Protein AF-A0A973HXP3-F1 (afdb_monomer_lite)

Radius of gyration: 19.62 Å; chains: 1; bounding box: 53×30×48 Å

Secondary structure (DSSP, 8-state):
--EEEETTEEEEPP------------S-B-TT-TT-SS--SHHHHHHHHHHHHH----SBHHHH-SS-SS--STHHHHHHHHHHHH--PPPPSS-SSS-B--SS--S--B---TT--

pLDDT: mean 90.36, std 9.61, range [60.59, 98.69]

Structure (mmCIF, N/CA/C/O backbone):
data_AF-A0A973HXP3-F1
#
_entry.id   AF-A0A973HXP3-F1
#
loop_
_atom_site.group_PDB
_atom_site.id
_atom_site.type_symbol
_atom_site.label_atom_id
_atom_site.label_alt_id
_atom_site.label_comp_id
_atom_site.label_asym_id
_atom_site.label_entity_id
_atom_site.label_seq_id
_atom_site.pdbx_PDB_ins_code
_atom_site.Cartn_x
_atom_site.Cartn_y
_atom_site.Cartn_z
_atom_site.occupancy
_atom_site.B_iso_or_equiv
_atom_site.auth_seq_id
_atom_site.auth_comp_id
_atom_site.auth_asym_id
_atom_site.auth_atom_id
_atom_site.pdbx_PDB_model_num
ATOM 1 N N . MET A 1 1 ? 34.519 8.225 -33.160 1.00 63.38 1 MET A N 1
ATOM 2 C CA . MET A 1 1 ? 34.951 7.173 -32.218 1.00 63.38 1 MET A CA 1
ATOM 3 C C . MET A 1 1 ? 34.415 7.565 -30.860 1.00 63.38 1 MET A C 1
ATOM 5 O O . MET A 1 1 ? 34.796 8.623 -30.377 1.00 63.38 1 MET A O 1
ATOM 9 N N . ASN A 1 2 ? 33.483 6.790 -30.310 1.00 72.38 2 ASN A N 1
ATOM 10 C CA . ASN A 1 2 ? 32.923 7.068 -28.990 1.00 72.38 2 ASN A CA 1
ATOM 11 C C . ASN A 1 2 ? 33.843 6.418 -27.954 1.00 72.38 2 ASN A C 1
ATOM 13 O O . ASN A 1 2 ? 34.190 5.245 -28.089 1.00 72.38 2 ASN A O 1
ATOM 17 N N . ILE A 1 3 ? 34.289 7.199 -26.978 1.00 80.75 3 ILE A N 1
ATOM 18 C CA . ILE A 1 3 ? 35.234 6.782 -25.940 1.00 80.75 3 ILE A CA 1
ATOM 19 C C . ILE A 1 3 ? 34.608 7.129 -24.598 1.00 80.75 3 ILE A C 1
ATOM 21 O O . ILE A 1 3 ? 34.164 8.259 -24.398 1.00 80.75 3 ILE A O 1
ATOM 25 N N . LEU A 1 4 ? 34.559 6.149 -23.702 1.00 75.94 4 LEU A N 1
ATOM 26 C CA . LEU A 1 4 ? 34.138 6.346 -22.324 1.00 75.94 4 LEU A CA 1
ATOM 27 C C . LEU A 1 4 ? 35.391 6.649 -21.501 1.00 75.94 4 LEU A C 1
ATOM 29 O O . LEU A 1 4 ? 36.373 5.909 -21.571 1.00 75.94 4 LEU A O 1
ATOM 33 N N . VAL A 1 5 ? 35.383 7.744 -20.741 1.00 80.38 5 VAL A N 1
ATOM 34 C CA . VAL A 1 5 ? 36.499 8.089 -19.853 1.00 80.38 5 VAL A CA 1
ATOM 35 C C . VAL A 1 5 ? 36.139 7.674 -18.434 1.00 80.38 5 VAL A C 1
ATOM 37 O O . VAL A 1 5 ? 35.243 8.256 -17.828 1.00 80.38 5 VAL A O 1
ATOM 40 N N . VAL A 1 6 ? 36.860 6.689 -17.899 1.00 78.19 6 VAL A N 1
ATOM 41 C CA . VAL A 1 6 ? 36.739 6.236 -16.505 1.00 78.19 6 VAL A CA 1
ATOM 42 C C . VAL A 1 6 ? 38.097 6.427 -15.837 1.00 78.19 6 VAL A C 1
ATOM 44 O O . VAL A 1 6 ? 39.115 5.996 -16.374 1.00 78.19 6 VAL A O 1
ATOM 47 N N . ASN A 1 7 ? 38.141 7.124 -14.697 1.00 80.94 7 ASN A N 1
ATOM 48 C CA . ASN A 1 7 ? 39.377 7.432 -13.957 1.00 80.94 7 ASN A CA 1
ATOM 49 C C . ASN A 1 7 ? 40.493 8.068 -14.816 1.00 80.94 7 ASN A C 1
ATOM 51 O O . ASN A 1 7 ? 41.676 7.794 -14.628 1.00 80.94 7 ASN A O 1
ATOM 55 N N . GLY A 1 8 ? 40.121 8.906 -15.790 1.00 81.62 8 GLY A N 1
ATOM 56 C CA . GLY A 1 8 ? 41.076 9.607 -16.656 1.00 81.62 8 GLY A CA 1
ATOM 57 C C . GLY A 1 8 ? 41.747 8.730 -17.717 1.00 81.62 8 GLY A C 1
ATOM 58 O O . GLY A 1 8 ? 42.705 9.169 -18.351 1.00 81.62 8 GLY A O 1
ATOM 59 N N . GLN A 1 9 ? 41.269 7.503 -17.929 1.00 84.06 9 GLN A N 1
ATOM 60 C CA . GLN A 1 9 ? 41.704 6.638 -19.022 1.00 84.06 9 GLN A CA 1
ATOM 61 C C . GLN A 1 9 ? 40.594 6.528 -20.064 1.00 84.06 9 GLN A C 1
ATOM 63 O O . GLN A 1 9 ? 39.434 6.283 -19.729 1.00 84.06 9 GLN A O 1
ATOM 68 N N . ALA A 1 10 ? 40.952 6.717 -21.334 1.00 84.75 10 ALA A N 1
ATOM 69 C CA . ALA A 1 10 ? 40.033 6.497 -22.440 1.00 84.75 10 ALA A CA 1
ATOM 70 C C . ALA A 1 10 ? 39.892 4.989 -22.677 1.00 84.75 10 ALA A C 1
ATOM 72 O O . ALA A 1 10 ? 40.863 4.316 -23.024 1.00 84.75 10 ALA A O 1
ATOM 73 N N . GLN A 1 11 ? 38.685 4.469 -22.482 1.00 84.75 11 GLN A N 1
ATOM 74 C CA . GLN A 1 11 ? 38.323 3.098 -22.817 1.00 84.75 11 GLN A CA 1
ATOM 75 C C . GLN A 1 11 ? 37.474 3.096 -24.096 1.00 84.75 11 GLN A C 1
ATOM 77 O O . GLN A 1 11 ? 36.510 3.868 -24.194 1.00 84.75 11 GLN A O 1
ATOM 82 N N . PRO A 1 12 ? 37.815 2.264 -25.098 1.00 81.62 12 PRO A N 1
ATOM 83 C CA . PRO A 1 12 ? 36.946 2.041 -26.246 1.00 81.62 12 PRO A CA 1
ATOM 84 C C . PRO A 1 12 ? 35.576 1.549 -25.773 1.00 81.62 12 PRO A C 1
ATOM 86 O O . PRO A 1 12 ? 35.502 0.693 -24.894 1.00 81.62 12 PRO A O 1
ATOM 89 N N . ALA A 1 13 ? 34.494 2.066 -26.354 1.00 75.25 13 ALA A N 1
ATOM 90 C CA . ALA A 1 13 ? 33.171 1.514 -26.092 1.00 75.25 13 ALA A CA 1
ATOM 91 C C . ALA A 1 13 ? 33.104 0.075 -26.634 1.00 75.25 13 ALA A C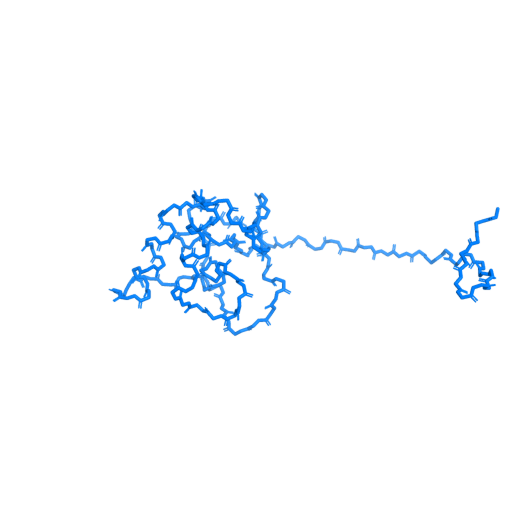 1
ATOM 93 O O . ALA A 1 13 ? 33.236 -0.140 -27.841 1.00 75.25 13 ALA A O 1
ATOM 94 N N . ALA A 1 14 ? 32.918 -0.899 -25.743 1.00 79.06 14 ALA A N 1
ATOM 95 C CA . ALA A 1 14 ? 32.516 -2.246 -26.121 1.00 79.06 14 ALA A CA 1
ATOM 96 C C . ALA A 1 14 ? 31.007 -2.225 -26.398 1.00 79.06 14 ALA A C 1
ATOM 98 O O . ALA A 1 14 ? 30.222 -1.793 -25.555 1.00 79.06 14 ALA A O 1
ATOM 99 N N . PHE A 1 15 ? 30.609 -2.629 -27.603 1.00 73.25 15 PHE A N 1
ATOM 100 C CA . PHE A 1 15 ? 29.202 -2.776 -27.961 1.00 73.25 15 PHE A CA 1
ATOM 101 C C . PHE A 1 15 ? 28.812 -4.235 -27.757 1.00 73.25 15 PHE A C 1
ATOM 103 O O . PHE A 1 15 ? 28.894 -5.040 -28.684 1.00 73.25 15 PHE A O 1
ATOM 110 N N . ASP A 1 16 ? 28.424 -4.569 -26.531 1.00 82.50 16 ASP A N 1
ATOM 111 C CA . ASP A 1 16 ? 27.811 -5.857 -26.238 1.00 82.50 16 ASP A CA 1
ATOM 112 C C . ASP A 1 16 ? 26.320 -5.781 -26.575 1.00 82.50 16 ASP A C 1
ATOM 114 O O . ASP A 1 16 ? 25.589 -4.923 -26.075 1.00 82.50 16 ASP A O 1
ATOM 118 N N . ASN A 1 17 ? 25.858 -6.672 -27.455 1.00 80.62 17 ASN A N 1
ATOM 119 C CA . ASN A 1 17 ? 24.429 -6.821 -27.703 1.00 80.62 17 ASN A CA 1
ATOM 120 C C . ASN A 1 17 ? 23.795 -7.463 -26.463 1.00 80.62 17 ASN A C 1
ATOM 122 O O . ASN A 1 17 ? 24.110 -8.604 -26.129 1.00 80.62 17 ASN A O 1
ATOM 126 N N . GLY A 1 18 ? 22.902 -6.736 -25.797 1.00 78.50 18 GLY A N 1
ATOM 127 C CA . GLY A 1 18 ? 22.082 -7.245 -24.701 1.00 78.50 18 GLY A CA 1
ATOM 128 C C . GLY A 1 18 ? 20.629 -7.418 -25.133 1.00 78.50 18 GLY A C 1
ATOM 129 O O . GLY A 1 18 ? 20.140 -6.693 -25.998 1.00 78.50 18 GLY A O 1
ATOM 130 N N . ILE A 1 19 ? 19.932 -8.365 -24.511 1.00 82.31 19 ILE A N 1
ATOM 131 C CA . ILE A 1 19 ? 18.472 -8.461 -24.573 1.00 82.31 19 ILE A CA 1
ATOM 132 C C . ILE A 1 19 ? 17.946 -8.015 -23.210 1.00 82.31 19 ILE A C 1
ATOM 134 O O . ILE A 1 19 ? 18.374 -8.538 -22.184 1.00 82.31 19 ILE A O 1
ATOM 138 N N . VAL A 1 20 ? 17.028 -7.048 -23.208 1.00 78.44 20 VAL A N 1
ATOM 139 C CA . VAL A 1 20 ? 16.189 -6.743 -22.046 1.00 78.44 20 VAL A CA 1
ATOM 140 C C . VAL A 1 20 ? 14.870 -7.465 -22.271 1.00 78.44 20 VAL A C 1
ATOM 142 O O . VAL A 1 20 ? 14.080 -7.064 -23.126 1.00 78.44 20 VAL A O 1
ATOM 145 N N . THR A 1 21 ? 14.659 -8.557 -21.543 1.00 77.88 21 THR A N 1
ATOM 146 C CA . THR A 1 21 ? 13.371 -9.251 -21.524 1.00 77.88 21 THR A CA 1
ATOM 147 C C . THR A 1 21 ? 12.502 -8.585 -20.467 1.00 77.88 21 THR A C 1
ATOM 149 O O . THR A 1 21 ? 12.848 -8.599 -19.288 1.00 77.88 21 THR A O 1
ATOM 152 N N . LEU A 1 22 ? 11.406 -7.958 -20.891 1.00 69.75 22 LEU A N 1
ATOM 153 C CA . LEU A 1 22 ? 10.385 -7.442 -19.985 1.00 69.75 22 LEU A CA 1
ATOM 154 C C . LEU A 1 22 ? 9.315 -8.521 -19.852 1.00 69.75 22 LEU A C 1
ATOM 156 O O . LEU A 1 22 ? 8.519 -8.713 -20.771 1.00 69.75 22 LEU A O 1
ATOM 160 N N . GLU A 1 23 ? 9.327 -9.246 -18.740 1.00 63.59 23 GLU A N 1
ATOM 161 C CA . GLU A 1 23 ? 8.226 -10.143 -18.404 1.00 63.59 23 GLU A CA 1
ATOM 162 C C . GLU A 1 23 ? 7.061 -9.289 -17.884 1.00 63.59 23 GLU A C 1
ATOM 164 O O . GLU A 1 23 ? 7.272 -8.470 -16.983 1.00 63.59 23 GLU A O 1
ATOM 169 N N . PRO A 1 24 ? 5.846 -9.409 -18.447 1.00 60.59 24 PRO A N 1
ATOM 170 C CA . PRO A 1 24 ? 4.691 -8.732 -17.881 1.00 60.59 24 PRO A CA 1
ATOM 171 C C . PRO A 1 24 ? 4.468 -9.252 -16.459 1.00 60.59 24 PRO A C 1
ATOM 173 O O . PRO A 1 24 ? 4.346 -10.459 -16.248 1.00 60.59 24 PRO A O 1
ATOM 176 N N . ALA A 1 25 ? 4.400 -8.342 -15.487 1.00 63.06 25 ALA A N 1
ATOM 177 C CA . ALA A 1 25 ? 3.869 -8.677 -14.176 1.00 63.06 25 ALA A CA 1
ATOM 178 C C . ALA A 1 25 ? 2.390 -9.043 -14.370 1.00 63.06 25 ALA A C 1
ATOM 180 O O . ALA A 1 25 ? 1.580 -8.193 -14.734 1.00 63.06 25 ALA A O 1
ATOM 181 N N . ILE A 1 26 ? 2.061 -10.328 -14.234 1.00 63.69 26 ILE A N 1
ATOM 182 C CA . ILE A 1 26 ? 0.676 -10.794 -14.158 1.00 63.69 26 ILE A CA 1
ATOM 183 C C . ILE A 1 26 ? 0.328 -10.833 -12.670 1.00 63.69 26 ILE A C 1
ATOM 185 O O . ILE A 1 26 ? 1.014 -11.515 -11.906 1.00 63.69 26 ILE A O 1
ATOM 189 N N . GLY A 1 27 ? -0.704 -10.093 -12.267 1.00 78.62 27 GLY A N 1
ATOM 190 C CA . GLY A 1 27 ? -1.037 -9.869 -10.860 1.00 78.62 27 GLY A CA 1
ATOM 191 C C . GLY A 1 27 ? -0.207 -8.758 -10.205 1.00 78.62 27 GLY A C 1
ATOM 192 O O . GLY A 1 27 ? 0.310 -7.865 -10.877 1.00 78.62 27 GLY A O 1
ATOM 193 N N . GLY A 1 28 ? -0.103 -8.810 -8.878 1.00 91.00 28 GLY A N 1
ATOM 194 C CA . GLY A 1 28 ? 0.484 -7.752 -8.055 1.00 91.00 28 GLY A CA 1
ATOM 195 C C . GLY A 1 28 ? -0.588 -6.928 -7.349 1.00 91.00 28 GLY A C 1
ATOM 196 O O . GLY A 1 28 ? -1.715 -7.388 -7.183 1.00 91.00 28 GLY A O 1
ATOM 197 N N . PHE A 1 29 ? -0.223 -5.719 -6.938 1.00 95.12 29 PHE A N 1
ATOM 198 C CA . PHE A 1 29 ? -1.105 -4.802 -6.220 1.00 95.12 29 PHE A CA 1
ATOM 199 C C . PHE A 1 29 ? -0.783 -3.344 -6.560 1.00 95.12 29 PHE A C 1
ATOM 201 O O . PHE A 1 29 ? 0.214 -3.050 -7.231 1.00 95.12 29 PHE A O 1
ATOM 208 N N . LEU A 1 30 ? -1.633 -2.428 -6.097 1.00 95.25 30 LEU A N 1
ATOM 209 C CA . LEU A 1 30 ? -1.322 -1.006 -6.003 1.00 95.25 30 LEU A CA 1
ATOM 210 C C . LEU A 1 30 ? -1.060 -0.669 -4.536 1.00 95.25 30 LEU A C 1
ATOM 212 O O . LEU A 1 30 ? -1.928 -0.874 -3.687 1.00 95.25 30 LEU A O 1
ATOM 216 N N . ARG A 1 31 ? 0.125 -0.137 -4.224 1.00 96.81 31 ARG A N 1
ATOM 217 C CA . ARG A 1 31 ? 0.451 0.258 -2.848 1.00 96.81 31 ARG A CA 1
ATOM 218 C C . ARG A 1 31 ? -0.481 1.380 -2.399 1.00 96.81 31 ARG A C 1
ATOM 220 O O . ARG A 1 31 ? -0.630 2.368 -3.119 1.00 96.81 31 ARG A O 1
ATOM 227 N N . GLY A 1 32 ? -1.115 1.216 -1.243 1.00 96.62 32 GLY A N 1
ATOM 228 C CA . GLY A 1 32 ? -2.143 2.109 -0.706 1.00 96.62 32 GLY A CA 1
ATOM 229 C C . GLY A 1 32 ? -3.582 1.779 -1.120 1.00 96.62 32 GLY A C 1
ATOM 230 O O . GLY A 1 32 ? -4.494 2.378 -0.580 1.00 96.62 32 GLY A O 1
ATOM 231 N N . ASP A 1 33 ? -3.840 0.845 -2.040 1.00 97.00 33 ASP A N 1
ATOM 232 C CA . ASP A 1 33 ? -5.215 0.401 -2.350 1.00 97.00 33 ASP A CA 1
ATOM 233 C C . ASP A 1 33 ? -5.567 -0.817 -1.487 1.00 97.00 33 ASP A C 1
ATOM 235 O O . ASP A 1 33 ? -5.595 -1.964 -1.937 1.00 97.00 33 ASP A O 1
ATOM 239 N N . PHE A 1 34 ? -5.729 -0.592 -0.186 1.00 97.25 34 PHE A N 1
ATOM 240 C CA . PHE A 1 34 ? -5.908 -1.681 0.771 1.00 97.25 34 PHE A CA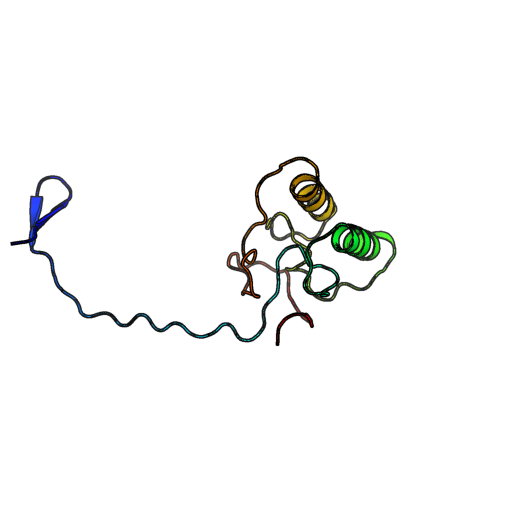 1
ATOM 241 C C . PHE A 1 34 ? -7.251 -2.404 0.608 1.00 97.25 34 PHE A C 1
ATOM 243 O O . PHE A 1 34 ? -7.358 -3.593 0.922 1.00 97.25 34 PHE A O 1
ATOM 250 N N . ASN A 1 35 ? -8.291 -1.700 0.148 1.00 96.12 35 ASN A N 1
ATOM 251 C CA . ASN A 1 35 ? -9.601 -2.313 -0.061 1.00 96.12 35 ASN A CA 1
ATOM 252 C C . ASN A 1 35 ? -9.725 -3.026 -1.429 1.00 96.12 35 ASN A C 1
ATOM 254 O O . ASN A 1 35 ? -10.745 -3.679 -1.667 1.00 96.12 35 ASN A O 1
ATOM 258 N N . ALA A 1 36 ? -8.678 -2.949 -2.261 1.00 94.88 36 ALA A N 1
ATOM 259 C CA . ALA A 1 36 ? -8.554 -3.553 -3.582 1.00 94.88 36 ALA A CA 1
ATOM 260 C C . ALA A 1 36 ? -9.672 -3.136 -4.555 1.00 94.88 36 ALA A C 1
ATOM 262 O O . ALA A 1 36 ? -10.167 -3.964 -5.329 1.00 94.88 36 ALA A O 1
ATOM 263 N N . ASP A 1 37 ? -10.086 -1.864 -4.516 1.00 94.44 37 ASP A N 1
ATOM 264 C CA . ASP A 1 37 ? -11.108 -1.296 -5.406 1.00 94.44 37 ASP A CA 1
ATOM 265 C C . ASP A 1 37 ? -10.536 -0.596 -6.654 1.00 94.44 37 ASP A C 1
ATOM 267 O O . ASP A 1 37 ? -11.287 -0.183 -7.548 1.00 94.44 37 ASP A O 1
ATOM 271 N N . GLY A 1 38 ? -9.207 -0.531 -6.764 1.00 92.94 38 GLY A N 1
ATOM 272 C CA . GLY A 1 38 ? -8.461 0.091 -7.855 1.00 92.94 38 GLY A CA 1
ATOM 273 C C . GLY A 1 38 ? -8.203 1.584 -7.646 1.00 92.94 38 GLY A C 1
ATOM 274 O O . GLY A 1 38 ? -7.583 2.228 -8.502 1.00 92.94 38 GLY A O 1
ATOM 275 N N . GLY A 1 39 ? -8.692 2.160 -6.548 1.00 93.75 39 GLY A N 1
ATOM 276 C CA . GLY A 1 39 ? -8.461 3.533 -6.131 1.00 93.75 39 GLY A CA 1
ATOM 277 C C . GLY A 1 39 ? -7.542 3.617 -4.913 1.00 93.75 39 GLY A C 1
ATOM 278 O O . GLY A 1 39 ? -7.450 2.701 -4.122 1.00 93.75 39 GLY A O 1
ATOM 279 N N . ARG A 1 40 ? -6.868 4.760 -4.746 1.00 94.69 40 ARG A N 1
ATOM 280 C CA . ARG A 1 40 ? -6.129 5.094 -3.515 1.00 94.69 40 ARG A CA 1
ATOM 281 C C . ARG A 1 40 ? -6.752 6.322 -2.901 1.00 94.69 40 ARG A C 1
ATOM 283 O O . ARG A 1 40 ? -6.656 7.420 -3.464 1.00 94.69 40 ARG A O 1
ATOM 290 N N . ASN A 1 41 ? -7.509 6.123 -1.837 1.00 97.12 41 ASN A N 1
ATOM 291 C CA . ASN A 1 41 ? -8.352 7.139 -1.246 1.00 97.12 41 ASN A CA 1
ATOM 292 C C . ASN A 1 41 ? -8.590 6.879 0.249 1.00 97.12 41 ASN A C 1
ATOM 294 O O . ASN A 1 41 ? -8.088 5.946 0.855 1.00 97.12 41 ASN A O 1
ATOM 298 N N . ILE A 1 42 ? -9.384 7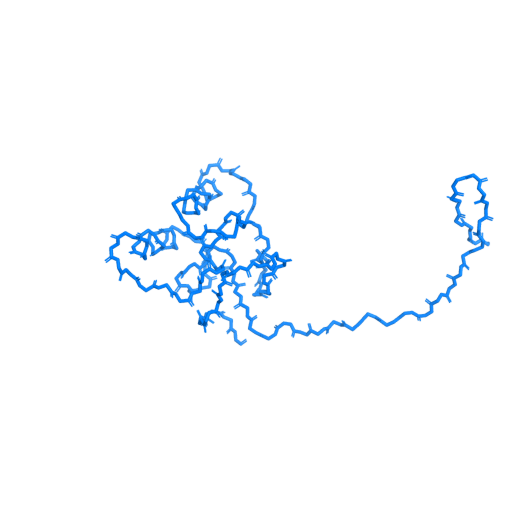.736 0.891 1.00 98.12 42 ILE A N 1
ATOM 299 C CA . ILE A 1 42 ? -9.612 7.628 2.338 1.00 98.12 42 ILE A CA 1
ATOM 300 C C . ILE A 1 42 ? -10.282 6.304 2.761 1.00 98.12 42 ILE A C 1
ATOM 302 O O . ILE A 1 42 ? -10.162 5.908 3.921 1.00 98.12 42 ILE A O 1
ATOM 306 N N . ALA A 1 43 ? -11.001 5.628 1.859 1.00 98.31 43 ALA A N 1
ATOM 307 C CA . ALA A 1 43 ? -11.617 4.335 2.141 1.00 98.31 43 ALA A CA 1
ATOM 308 C C . ALA A 1 43 ? -10.575 3.238 2.409 1.00 98.31 43 ALA A C 1
ATOM 310 O O . ALA A 1 43 ? -10.848 2.350 3.222 1.00 98.31 43 ALA A O 1
ATOM 311 N N . ASP A 1 44 ? -9.389 3.336 1.810 1.00 98.19 44 ASP A N 1
ATOM 312 C CA . ASP A 1 44 ? -8.268 2.420 2.023 1.00 98.19 44 ASP A CA 1
ATOM 313 C C . ASP A 1 44 ? -7.740 2.536 3.445 1.00 98.19 44 ASP A C 1
ATOM 315 O O . ASP A 1 44 ? -7.751 1.560 4.198 1.00 98.19 44 ASP A O 1
ATOM 319 N N . CYS A 1 45 ? -7.446 3.764 3.885 1.00 98.38 45 CYS A N 1
ATOM 320 C CA . CYS A 1 45 ? -7.006 4.030 5.252 1.00 98.38 45 CYS A CA 1
ATOM 321 C C . CYS A 1 45 ? -8.034 3.554 6.293 1.00 98.38 45 CYS A C 1
ATOM 323 O O . CYS A 1 45 ? -7.675 3.008 7.337 1.00 98.38 45 CYS A O 1
ATOM 325 N N . VAL A 1 46 ? -9.332 3.766 6.033 1.00 98.38 46 VAL A N 1
ATOM 326 C CA . VAL A 1 46 ? -10.412 3.315 6.928 1.00 98.38 46 VAL A CA 1
ATOM 327 C C . VAL A 1 46 ? -10.470 1.789 6.992 1.00 98.38 46 VAL A C 1
ATOM 329 O O . VAL A 1 46 ? -10.618 1.230 8.082 1.00 98.38 46 VAL A O 1
ATOM 332 N N . SER A 1 47 ? -10.338 1.118 5.849 1.00 98.12 47 SER A N 1
ATOM 333 C CA . SER A 1 47 ? -10.355 -0.344 5.761 1.00 98.12 47 SER A CA 1
ATOM 334 C C . SER A 1 47 ? -9.134 -0.955 6.450 1.00 98.12 47 SER A C 1
ATOM 336 O O . SER A 1 47 ? -9.280 -1.909 7.214 1.00 98.12 47 SER A O 1
ATOM 338 N N . LEU A 1 48 ? -7.961 -0.342 6.287 1.00 98.38 48 LEU A N 1
ATOM 339 C CA . LEU A 1 48 ? -6.725 -0.741 6.953 1.00 98.38 48 LEU A CA 1
ATOM 340 C C . LEU A 1 48 ? -6.831 -0.606 8.473 1.00 98.38 48 LEU A C 1
ATOM 342 O O . LEU A 1 48 ? -6.570 -1.557 9.208 1.00 98.38 48 LEU A O 1
ATOM 346 N N . LEU A 1 49 ? -7.318 0.534 8.969 1.00 98.62 49 LEU A N 1
ATOM 347 C CA . LEU A 1 49 ? -7.565 0.725 10.401 1.00 98.62 49 LEU A CA 1
ATOM 348 C C . LEU A 1 49 ? -8.582 -0.287 10.956 1.00 98.62 49 LEU A C 1
ATOM 350 O O . LEU A 1 49 ? -8.430 -0.755 12.088 1.00 98.62 49 LEU A O 1
ATOM 354 N N . ALA A 1 50 ? -9.604 -0.652 10.177 1.00 98.38 50 ALA A N 1
ATOM 355 C CA . ALA A 1 50 ? -10.542 -1.699 10.566 1.00 98.38 50 ALA A CA 1
ATOM 356 C C . ALA A 1 50 ? -9.865 -3.081 10.638 1.00 98.38 50 ALA A C 1
ATOM 358 O O . ALA A 1 50 ? -10.087 -3.823 11.598 1.00 98.38 50 ALA A O 1
ATOM 359 N N . GLY A 1 51 ? -8.996 -3.413 9.680 1.00 97.50 51 GLY A N 1
ATOM 360 C CA . GLY A 1 51 ? -8.170 -4.623 9.717 1.00 97.50 51 GLY A CA 1
ATOM 361 C C . GLY A 1 51 ? -7.290 -4.690 10.967 1.00 97.50 51 GLY A C 1
ATOM 362 O O . GLY A 1 51 ? 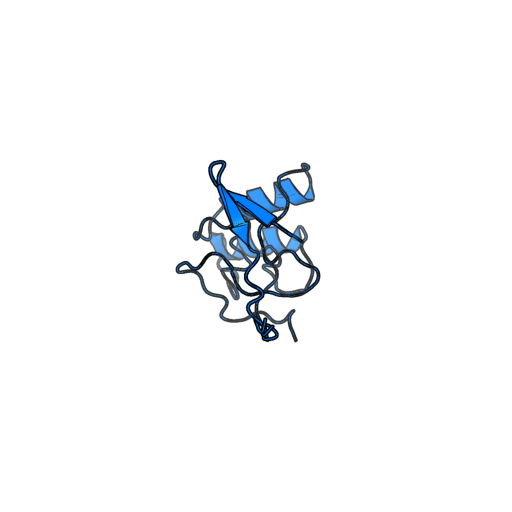-7.315 -5.682 11.695 1.00 97.50 51 GLY A O 1
ATOM 363 N N . LEU A 1 52 ? -6.593 -3.595 11.277 1.00 97.94 52 LEU A N 1
ATOM 364 C CA . LEU A 1 52 ? -5.661 -3.515 12.404 1.00 97.94 52 LEU A CA 1
ATOM 365 C C . LEU A 1 52 ? -6.341 -3.587 13.778 1.00 97.94 52 LEU A C 1
ATOM 367 O O . LEU A 1 52 ? -5.776 -4.158 14.712 1.00 97.94 52 LEU A O 1
ATOM 371 N N . PHE A 1 53 ? -7.530 -2.994 13.934 1.00 98.25 53 PHE A N 1
ATOM 372 C CA . PHE A 1 53 ? -8.089 -2.737 15.270 1.00 98.25 53 PHE A CA 1
ATOM 373 C C . PHE A 1 53 ? -9.476 -3.320 15.531 1.00 98.25 53 PHE A C 1
ATOM 375 O O . PHE A 1 53 ? -9.845 -3.484 16.695 1.00 98.25 53 PHE A O 1
ATOM 382 N N . THR A 1 54 ? -10.261 -3.622 14.496 1.00 97.69 54 THR A N 1
ATOM 383 C CA . THR A 1 54 ? -11.649 -4.092 14.661 1.00 97.69 54 THR A CA 1
ATOM 384 C C . THR A 1 54 ? -11.917 -5.451 14.018 1.00 97.69 54 THR A C 1
ATOM 386 O O . THR A 1 54 ? -13.044 -5.940 14.090 1.00 97.69 54 THR A O 1
ATOM 389 N N . GLY A 1 55 ? -10.882 -6.099 13.472 1.00 94.25 55 GLY A N 1
ATOM 390 C CA . GLY A 1 55 ? -10.973 -7.434 12.880 1.00 94.25 55 GLY A CA 1
ATOM 391 C C . GLY A 1 55 ? -11.551 -7.438 11.465 1.00 94.25 55 GLY A C 1
ATOM 392 O O . GLY A 1 55 ? -12.170 -8.424 11.065 1.00 94.25 55 GLY A O 1
ATOM 393 N N . GLY A 1 56 ? -11.389 -6.337 10.725 1.00 95.31 56 GLY A N 1
ATOM 394 C CA . GLY A 1 56 ? -11.641 -6.311 9.285 1.00 95.31 56 GLY A CA 1
ATOM 395 C C . GLY A 1 56 ? -10.728 -7.285 8.518 1.00 95.31 56 GLY A C 1
ATOM 396 O O . GLY A 1 56 ? -9.702 -7.719 9.048 1.00 95.31 56 GLY A O 1
ATOM 397 N N . PRO A 1 57 ? -11.090 -7.662 7.281 1.00 94.19 57 PRO A N 1
ATOM 398 C CA . PRO A 1 57 ? -10.251 -8.526 6.459 1.00 94.19 57 PRO A CA 1
ATOM 399 C C . PRO A 1 57 ? -8.939 -7.827 6.072 1.00 94.19 57 PRO A C 1
ATOM 401 O O . PRO A 1 57 ? -8.919 -6.625 5.827 1.00 94.19 57 PRO A O 1
ATOM 404 N N . ILE A 1 58 ? -7.865 -8.611 5.981 1.00 95.44 58 ILE A N 1
ATOM 405 C CA . ILE A 1 58 ? -6.560 -8.202 5.450 1.00 95.44 58 ILE A CA 1
ATOM 406 C C . ILE A 1 58 ? -6.257 -9.162 4.298 1.00 95.44 58 ILE A C 1
ATOM 408 O O . ILE A 1 58 ? -5.961 -10.331 4.540 1.00 95.44 58 ILE A O 1
ATOM 412 N N . LEU A 1 59 ? -6.449 -8.699 3.061 1.00 92.44 59 LEU A N 1
ATOM 413 C CA . LEU A 1 59 ? -6.366 -9.538 1.855 1.00 92.44 59 LEU A CA 1
ATOM 414 C C . LEU A 1 59 ? -5.004 -9.433 1.158 1.00 92.44 59 LEU A C 1
ATOM 416 O O . LEU A 1 59 ? -4.490 -10.430 0.652 1.00 92.44 59 LEU A O 1
ATOM 420 N N . CYS A 1 60 ? -4.420 -8.237 1.185 1.00 95.88 60 CYS A N 1
ATOM 421 C CA . CYS A 1 60 ? -3.094 -7.944 0.670 1.00 95.88 60 CYS A CA 1
ATOM 422 C C . CYS A 1 60 ? -2.373 -7.041 1.674 1.00 95.88 60 CYS A C 1
ATOM 424 O O . CYS A 1 60 ? -2.774 -5.895 1.880 1.00 95.88 60 CYS A O 1
ATOM 426 N N . GLN A 1 61 ? -1.358 -7.578 2.347 1.00 97.50 61 GLN A N 1
ATOM 427 C CA . GLN A 1 61 ? -0.561 -6.839 3.322 1.00 97.50 61 GLN A CA 1
ATOM 428 C C . GLN A 1 61 ? 0.334 -5.826 2.616 1.00 97.50 61 GLN A C 1
ATOM 430 O O . GLN A 1 61 ? 0.391 -4.687 3.064 1.00 97.50 61 GLN A O 1
ATOM 435 N N . ASP A 1 62 ? 0.905 -6.188 1.465 1.00 96.94 62 ASP A N 1
ATOM 436 C CA . ASP A 1 62 ? 1.763 -5.285 0.685 1.00 96.94 62 ASP A CA 1
ATOM 437 C C . ASP A 1 62 ? 1.013 -4.031 0.197 1.00 96.94 62 ASP A C 1
ATOM 439 O O . ASP A 1 62 ? 1.559 -2.931 0.170 1.00 96.94 62 ASP A O 1
ATOM 443 N N . ALA A 1 63 ? -0.279 -4.156 -0.137 1.00 97.00 63 ALA A N 1
ATOM 444 C CA . ALA A 1 63 ? -1.111 -2.999 -0.474 1.00 97.00 63 ALA A CA 1
ATOM 445 C C . ALA A 1 63 ? -1.365 -2.088 0.734 1.00 97.00 63 ALA A C 1
ATOM 447 O O . ALA A 1 63 ? -1.581 -0.891 0.561 1.00 97.00 63 ALA A O 1
ATOM 448 N N . GLY A 1 64 ? -1.352 -2.653 1.942 1.00 97.44 64 GLY A N 1
ATOM 449 C CA . GLY A 1 64 ? -1.549 -1.931 3.193 1.00 97.44 64 GLY A CA 1
ATOM 450 C C . GLY A 1 64 ? -0.272 -1.372 3.808 1.00 97.44 64 GLY A C 1
ATOM 451 O O . GLY A 1 64 ? -0.386 -0.470 4.627 1.00 97.44 64 GLY A O 1
ATOM 452 N N . ASP A 1 65 ? 0.907 -1.869 3.430 1.00 98.06 65 ASP A N 1
ATOM 453 C CA . ASP A 1 65 ? 2.206 -1.300 3.799 1.00 98.06 65 ASP A CA 1
ATOM 454 C C . ASP A 1 65 ? 2.483 -0.062 2.937 1.00 98.06 65 ASP A C 1
ATOM 456 O O . ASP A 1 65 ? 3.185 -0.089 1.920 1.00 98.06 65 ASP A O 1
ATOM 460 N N . ALA A 1 66 ? 1.811 1.032 3.288 1.00 97.94 66 ALA A N 1
ATOM 461 C CA . ALA A 1 66 ? 1.804 2.259 2.507 1.00 97.94 66 ALA A CA 1
ATOM 462 C C . ALA A 1 66 ? 3.134 3.015 2.602 1.00 97.94 66 ALA A C 1
ATOM 464 O O . ALA A 1 66 ? 3.461 3.782 1.695 1.00 97.94 66 ALA A O 1
ATOM 465 N N . ASN A 1 67 ? 3.888 2.840 3.691 1.00 97.81 67 ASN A N 1
ATOM 466 C CA . ASN A 1 67 ? 5.187 3.486 3.854 1.00 97.81 67 ASN A CA 1
ATOM 467 C C . ASN A 1 67 ? 6.371 2.606 3.404 1.00 97.81 67 ASN A C 1
ATOM 469 O O . ASN A 1 67 ? 7.485 3.135 3.353 1.00 97.81 67 ASN A O 1
ATOM 473 N N . ASP A 1 68 ? 6.108 1.352 3.017 1.00 97.81 68 ASP A N 1
ATOM 474 C CA . ASP A 1 68 ? 7.073 0.380 2.492 1.00 97.81 68 ASP A CA 1
ATOM 475 C C . ASP A 1 68 ? 8.208 0.100 3.493 1.00 97.81 68 ASP A C 1
ATOM 477 O O . ASP A 1 68 ? 9.397 0.124 3.156 1.00 97.81 68 ASP A O 1
ATOM 481 N N . ASP A 1 69 ? 7.838 -0.067 4.770 1.00 97.69 69 ASP A N 1
ATOM 482 C CA . ASP A 1 69 ? 8.771 -0.364 5.866 1.00 97.69 69 ASP A CA 1
ATOM 483 C C . ASP A 1 69 ? 8.819 -1.851 6.265 1.00 97.69 69 ASP A C 1
ATOM 485 O O . ASP A 1 69 ? 9.593 -2.236 7.156 1.00 97.69 69 ASP A O 1
ATOM 489 N N . GLY A 1 70 ? 8.046 -2.691 5.573 1.00 97.50 70 GLY A N 1
ATOM 490 C CA . GLY A 1 70 ? 7.938 -4.130 5.775 1.00 97.50 70 GLY A CA 1
ATOM 491 C C . GLY A 1 70 ? 7.159 -4.510 7.029 1.00 97.50 70 GLY A C 1
ATOM 492 O O . GLY A 1 70 ? 7.323 -5.614 7.561 1.00 97.50 70 GLY A O 1
ATOM 493 N N . SER A 1 71 ? 6.362 -3.591 7.581 1.00 97.44 71 SER A N 1
ATOM 494 C CA . SER A 1 71 ? 5.536 -3.823 8.764 1.00 97.44 71 SER A CA 1
ATOM 495 C C . SER A 1 71 ? 4.153 -3.197 8.632 1.00 97.44 71 SER A C 1
ATOM 497 O O . SER A 1 71 ? 3.977 -2.011 8.867 1.00 97.44 71 SER A O 1
ATOM 499 N N . LEU A 1 72 ? 3.121 -4.023 8.471 1.00 97.75 72 LEU A N 1
ATOM 500 C CA . LEU A 1 72 ? 1.736 -3.548 8.459 1.00 97.75 72 LEU A CA 1
ATOM 501 C C . LEU A 1 72 ? 1.276 -3.046 9.845 1.00 97.75 72 LEU A C 1
ATOM 503 O O . LEU A 1 72 ? 1.003 -3.838 10.757 1.00 97.75 72 LEU A O 1
ATOM 507 N N . ASN A 1 73 ? 1.186 -1.729 10.030 1.00 98.25 73 ASN A N 1
ATOM 508 C CA . ASN A 1 73 ? 0.865 -1.093 11.304 1.00 98.25 73 ASN A CA 1
ATOM 509 C C . ASN A 1 73 ? 0.162 0.281 11.159 1.00 98.25 73 ASN A C 1
ATOM 511 O O . ASN A 1 73 ? -0.369 0.650 10.121 1.00 98.25 73 ASN A O 1
ATOM 515 N N . VAL A 1 74 ? 0.057 1.048 12.253 1.00 98.38 74 VAL A N 1
ATOM 516 C CA . VAL A 1 74 ? -0.660 2.342 12.255 1.00 98.38 74 VAL A CA 1
ATOM 517 C C . VAL A 1 74 ? 0.078 3.452 11.494 1.00 98.38 74 VAL A C 1
ATOM 519 O O . VAL A 1 74 ? -0.529 4.469 11.160 1.00 98.38 74 VAL A O 1
ATOM 522 N N . ALA A 1 75 ? 1.376 3.289 11.237 1.00 98.62 75 ALA A N 1
ATOM 523 C CA . ALA A 1 75 ? 2.158 4.226 10.445 1.00 98.62 75 ALA A CA 1
ATOM 524 C C . ALA A 1 75 ? 1.663 4.294 8.993 1.00 98.62 75 ALA A C 1
ATOM 526 O O . ALA A 1 75 ? 1.677 5.378 8.414 1.00 98.62 75 ALA A O 1
ATOM 527 N N . ASP A 1 76 ? 1.142 3.193 8.456 1.00 98.69 76 ASP A N 1
ATOM 528 C CA . ASP A 1 76 ? 0.668 3.086 7.078 1.00 98.69 76 ASP A CA 1
ATOM 529 C C . ASP A 1 76 ? -0.524 3.988 6.746 1.00 98.69 76 ASP A C 1
ATOM 531 O O . ASP A 1 76 ? -0.390 4.862 5.884 1.00 98.69 76 ASP A O 1
ATOM 535 N N . PRO A 1 77 ? -1.673 3.912 7.456 1.00 98.44 77 PRO A N 1
ATOM 536 C CA . PRO A 1 77 ? -2.778 4.820 7.179 1.00 98.44 77 PRO A CA 1
ATOM 537 C C . PRO A 1 77 ? -2.396 6.276 7.480 1.00 98.44 77 PRO A C 1
ATOM 539 O O . PRO A 1 77 ? -2.929 7.194 6.864 1.00 98.44 77 PRO A O 1
ATOM 542 N N . VAL A 1 78 ? -1.460 6.533 8.402 1.00 98.50 78 VAL A N 1
ATOM 543 C CA . VAL A 1 78 ? -0.955 7.895 8.647 1.00 98.50 78 VAL A CA 1
ATOM 544 C C . VAL A 1 78 ? -0.139 8.402 7.456 1.00 98.50 78 VAL A C 1
ATOM 546 O O . VAL A 1 78 ? -0.299 9.562 7.062 1.00 98.50 78 VAL A O 1
ATOM 549 N N . TYR A 1 79 ? 0.712 7.557 6.876 1.00 98.69 79 TYR A N 1
ATOM 550 C CA . TYR A 1 79 ? 1.494 7.877 5.689 1.00 98.69 79 TYR A CA 1
ATOM 551 C C . TYR A 1 79 ? 0.578 8.187 4.503 1.00 98.69 79 TYR A C 1
ATOM 553 O O . TYR A 1 79 ? 0.685 9.262 3.907 1.00 98.69 79 TYR A O 1
ATOM 561 N N . GLU A 1 80 ? -0.389 7.311 4.228 1.00 98.25 80 GLU A N 1
ATOM 562 C CA . GLU A 1 80 ? -1.328 7.481 3.122 1.00 98.25 80 GLU A CA 1
ATOM 563 C C . GLU A 1 80 ? -2.195 8.740 3.283 1.00 98.25 80 GLU A C 1
ATOM 565 O O . GLU A 1 80 ? -2.307 9.540 2.354 1.00 98.25 80 GLU A O 1
ATOM 570 N N . LEU A 1 81 ? -2.734 9.009 4.479 1.00 98.56 81 LEU A N 1
ATOM 571 C CA . LEU A 1 81 ? -3.477 10.248 4.749 1.00 98.56 81 LEU A CA 1
ATOM 572 C C . LEU A 1 81 ? -2.606 11.503 4.574 1.00 98.56 81 LEU A C 1
ATOM 574 O O . LEU A 1 81 ? -3.092 12.555 4.143 1.00 98.56 81 LEU A O 1
ATOM 578 N N . THR A 1 82 ? -1.316 11.410 4.903 1.00 98.38 82 THR A N 1
ATOM 579 C CA . THR A 1 82 ? -0.359 12.508 4.716 1.00 98.38 82 THR A CA 1
ATOM 580 C C . THR A 1 82 ? -0.109 12.764 3.229 1.00 98.38 82 THR A C 1
ATOM 582 O O . THR A 1 82 ? -0.098 13.926 2.808 1.00 98.38 82 THR A O 1
ATOM 585 N N . TRP A 1 83 ? 0.020 11.709 2.421 1.00 97.44 83 TRP A N 1
ATOM 586 C CA . TRP A 1 83 ? 0.080 11.801 0.961 1.00 97.44 83 TRP A CA 1
ATOM 587 C C . TRP A 1 83 ? -1.211 12.397 0.370 1.00 97.44 83 TRP A C 1
ATOM 589 O O . TRP A 1 83 ? -1.143 13.384 -0.365 1.00 97.44 83 TRP A O 1
ATOM 599 N N . LEU A 1 84 ? -2.383 11.886 0.765 1.00 97.44 84 LEU A N 1
ATOM 600 C CA . LEU A 1 84 ? -3.693 12.310 0.251 1.00 97.44 84 LEU A CA 1
ATOM 601 C C . LEU A 1 84 ? -4.018 13.782 0.541 1.00 97.44 84 LEU A C 1
ATOM 603 O O . LEU A 1 84 ? -4.568 14.476 -0.315 1.00 97.44 84 LEU A O 1
ATOM 607 N N . PHE A 1 85 ? -3.725 14.261 1.755 1.00 97.94 85 PHE A N 1
ATOM 608 C CA . PHE A 1 85 ? -4.290 15.527 2.242 1.00 97.94 85 PHE A CA 1
ATOM 609 C C . PHE A 1 85 ? -3.268 16.575 2.675 1.00 97.94 85 PHE A C 1
ATOM 611 O O . PHE A 1 85 ? -3.626 17.747 2.794 1.00 97.94 85 PHE A O 1
ATOM 618 N N . SER A 1 86 ? -2.014 16.188 2.915 1.00 96.62 86 SER A N 1
ATOM 619 C CA . SER A 1 86 ? -1.003 17.089 3.491 1.00 96.62 86 SER A CA 1
ATOM 620 C C . SER A 1 86 ? 0.179 17.366 2.562 1.00 96.62 86 SER A C 1
ATOM 622 O O . SER A 1 86 ? 1.101 18.077 2.956 1.00 96.62 86 SER A O 1
ATOM 624 N N . GLY A 1 87 ? 0.161 16.836 1.334 1.00 91.75 87 GLY A N 1
ATOM 625 C CA . GLY A 1 87 ? 1.279 16.976 0.399 1.00 91.75 87 GLY A CA 1
ATOM 626 C C . GLY A 1 87 ? 2.531 16.239 0.875 1.00 91.75 87 GLY A C 1
ATOM 627 O O . GLY A 1 87 ? 3.641 16.743 0.705 1.00 91.75 87 GLY A O 1
ATOM 628 N N . GLY A 1 88 ? 2.340 15.087 1.527 1.00 92.69 88 GLY A N 1
ATOM 629 C CA . GLY A 1 88 ? 3.418 14.192 1.934 1.00 92.69 88 GLY A CA 1
ATOM 630 C C . GLY A 1 88 ? 4.245 13.649 0.765 1.00 92.69 88 GLY A C 1
ATOM 631 O O . GLY A 1 88 ? 3.983 13.974 -0.398 1.00 92.69 88 GLY A O 1
ATOM 632 N N . PRO A 1 89 ? 5.246 12.802 1.063 1.00 94.75 89 PRO A N 1
ATOM 633 C CA . PRO A 1 89 ? 5.950 12.044 0.035 1.00 94.75 89 PRO A CA 1
ATOM 634 C C . PRO A 1 89 ? 4.963 11.291 -0.868 1.00 94.75 89 PRO A C 1
ATOM 636 O O . PRO A 1 89 ? 3.881 10.908 -0.427 1.00 94.75 89 PRO A O 1
ATOM 639 N N . GLY A 1 90 ? 5.331 11.106 -2.137 1.00 95.38 90 GLY A N 1
ATOM 640 C CA . GLY A 1 90 ? 4.583 10.229 -3.038 1.00 95.38 90 GLY A CA 1
ATOM 641 C C . GLY A 1 90 ? 4.607 8.784 -2.542 1.00 95.38 90 GLY A C 1
ATOM 642 O O . GLY A 1 90 ? 5.559 8.394 -1.869 1.00 95.38 90 GLY A O 1
ATOM 643 N N . MET A 1 91 ? 3.576 8.017 -2.892 1.00 95.44 91 MET A N 1
ATOM 644 C CA . MET A 1 91 ? 3.479 6.602 -2.537 1.00 95.44 91 MET A CA 1
ATOM 645 C C . MET A 1 91 ? 4.693 5.813 -3.073 1.00 95.44 91 MET A C 1
ATOM 647 O O . MET A 1 91 ? 5.077 6.035 -4.225 1.00 95.44 91 MET A O 1
ATOM 651 N N . PRO A 1 92 ? 5.309 4.913 -2.285 1.00 96.69 92 PRO A N 1
ATOM 652 C CA . PRO A 1 92 ? 6.355 4.021 -2.779 1.00 96.69 92 PRO A CA 1
ATOM 653 C C . PRO A 1 92 ? 5.822 3.057 -3.854 1.00 96.69 92 PRO A C 1
ATOM 655 O O . PRO A 1 92 ? 4.622 2.766 -3.881 1.00 96.69 92 PRO A O 1
ATOM 658 N N . PRO A 1 93 ? 6.680 2.521 -4.741 1.00 95.00 93 PRO A N 1
ATOM 659 C CA . PRO A 1 93 ? 6.236 1.566 -5.748 1.00 95.00 93 PRO A CA 1
ATOM 660 C C . PRO A 1 93 ? 5.687 0.278 -5.104 1.00 95.00 93 PRO A C 1
ATOM 662 O O . PRO A 1 93 ? 6.221 -0.140 -4.078 1.00 95.00 93 PRO A O 1
ATOM 665 N N . PRO A 1 94 ? 4.679 -0.396 -5.687 1.00 93.81 94 PRO A N 1
ATOM 666 C CA . PRO A 1 94 ? 4.020 -0.095 -6.962 1.00 93.81 94 PRO A CA 1
ATOM 667 C C . PRO A 1 94 ? 2.940 1.008 -6.868 1.00 93.81 94 PRO A C 1
ATOM 669 O O . PRO A 1 94 ? 1.805 0.775 -6.456 1.00 93.81 94 PRO A O 1
ATOM 672 N N . ASP A 1 95 ? 3.271 2.214 -7.341 1.00 91.88 95 ASP A N 1
ATOM 673 C CA . ASP A 1 95 ? 2.435 3.427 -7.312 1.00 91.88 95 ASP A CA 1
ATOM 674 C C . ASP A 1 95 ? 1.941 3.859 -8.709 1.00 91.88 95 ASP A C 1
ATOM 676 O O . ASP A 1 95 ? 1.143 4.794 -8.849 1.00 91.88 95 ASP A O 1
ATOM 680 N N . GLY A 1 96 ? 2.388 3.154 -9.751 1.00 86.75 96 GLY A N 1
ATOM 681 C CA . GLY A 1 96 ? 2.083 3.426 -11.152 1.00 86.75 96 GLY A CA 1
ATOM 682 C C . GLY A 1 96 ? 0.605 3.251 -11.550 1.00 86.75 96 GLY A C 1
ATOM 683 O O . GLY A 1 96 ? -0.253 2.948 -10.723 1.00 86.75 96 GLY A O 1
ATOM 684 N N . PRO A 1 97 ? 0.283 3.447 -12.846 1.00 81.19 97 PRO A N 1
ATOM 685 C CA . PRO A 1 97 ? -1.086 3.359 -13.373 1.00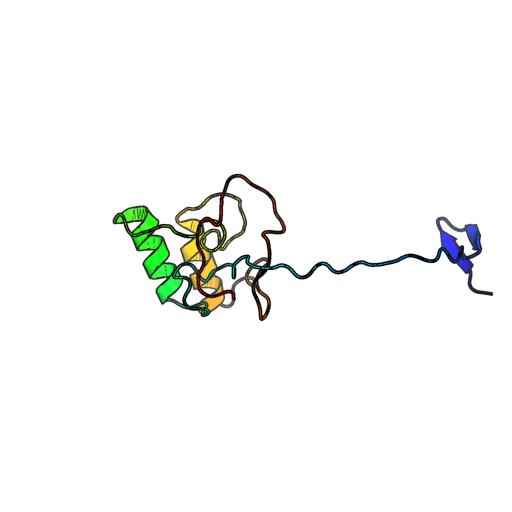 81.19 97 PRO A CA 1
ATOM 686 C C . PRO A 1 97 ? -1.645 1.929 -13.440 1.00 81.19 97 PRO A C 1
ATOM 688 O O . PRO A 1 97 ? -2.798 1.741 -13.815 1.00 81.19 97 PRO A O 1
ATOM 691 N N . GLY A 1 98 ? -0.823 0.930 -13.145 1.00 84.38 98 GLY A N 1
ATOM 692 C CA . GLY A 1 98 ? -1.208 -0.466 -13.087 1.00 84.38 98 GLY A CA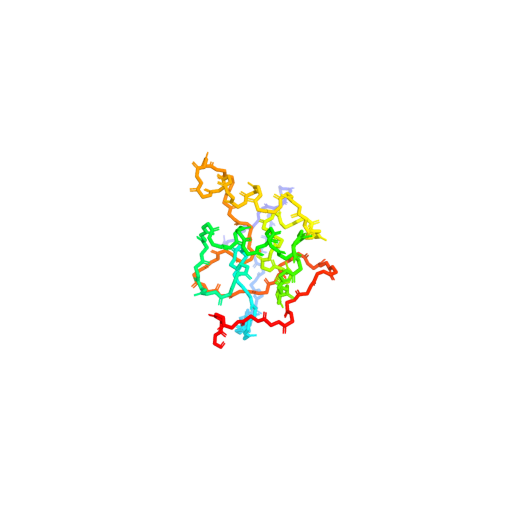 1
ATOM 693 C C . GLY A 1 98 ? -0.444 -1.152 -11.970 1.00 84.38 98 GLY A C 1
ATOM 694 O O . GLY A 1 98 ? 0.516 -0.597 -11.428 1.00 84.38 98 GLY A O 1
ATOM 695 N N . CYS A 1 99 ? -0.901 -2.349 -11.641 1.00 91.25 99 CYS A N 1
ATOM 696 C CA . CYS A 1 99 ? -0.333 -3.135 -10.568 1.00 91.25 99 CYS A CA 1
ATOM 697 C C . CYS A 1 99 ? 1.124 -3.499 -10.824 1.00 91.25 99 CYS A C 1
ATOM 699 O O . CYS A 1 99 ? 1.573 -3.606 -11.970 1.00 91.25 99 CYS A O 1
ATOM 701 N N . GLY A 1 100 ? 1.849 -3.718 -9.736 1.00 91.38 100 GLY A N 1
ATOM 702 C CA . GLY A 1 100 ? 3.212 -4.212 -9.782 1.00 91.38 100 GLY A CA 1
ATOM 703 C C . GLY A 1 100 ? 3.488 -5.188 -8.653 1.00 91.38 100 GLY A C 1
ATOM 704 O O . GLY A 1 100 ? 2.701 -5.335 -7.720 1.00 91.38 100 GLY A O 1
ATOM 705 N N . SER A 1 101 ? 4.619 -5.873 -8.769 1.00 91.62 101 SER A N 1
ATOM 706 C CA . SER A 1 101 ? 5.203 -6.607 -7.655 1.00 91.62 101 SER A CA 1
ATOM 707 C C . SER A 1 101 ? 5.790 -5.636 -6.639 1.00 91.62 101 SER A C 1
ATOM 709 O O . SER A 1 101 ? 6.250 -4.553 -7.014 1.00 91.62 101 SER A O 1
ATOM 711 N N . ASP A 1 102 ? 5.875 -6.079 -5.393 1.00 92.69 102 ASP A N 1
ATOM 712 C CA . ASP A 1 102 ? 6.669 -5.404 -4.382 1.00 92.69 102 ASP A CA 1
ATOM 713 C C . ASP A 1 102 ? 8.169 -5.388 -4.785 1.00 92.69 102 ASP A C 1
ATOM 715 O O . ASP A 1 102 ? 8.753 -6.451 -5.038 1.00 92.69 102 ASP A O 1
ATOM 719 N N . PRO A 1 103 ? 8.808 -4.211 -4.950 1.00 91.88 103 PRO A N 1
ATOM 720 C CA . PRO A 1 103 ? 10.237 -4.117 -5.257 1.00 91.88 103 PRO A CA 1
ATOM 721 C C . PRO A 1 103 ? 11.141 -4.391 -4.041 1.00 91.88 103 PRO A C 1
ATOM 723 O O . PRO A 1 103 ? 12.359 -4.522 -4.214 1.00 91.88 103 PRO A O 1
ATOM 726 N N . THR A 1 104 ? 10.576 -4.448 -2.837 1.00 90.69 104 THR A N 1
ATOM 727 C CA . THR A 1 104 ? 11.260 -4.374 -1.541 1.00 90.69 104 THR A CA 1
ATOM 728 C C . THR A 1 104 ? 10.981 -5.615 -0.703 1.00 90.69 104 THR A C 1
ATOM 730 O O . THR A 1 104 ? 10.555 -5.531 0.433 1.00 90.69 104 THR A O 1
ATOM 733 N N . ALA A 1 105 ? 11.360 -6.777 -1.247 1.00 87.69 105 ALA A N 1
ATOM 734 C CA . ALA A 1 105 ? 11.090 -8.084 -0.649 1.00 87.69 105 ALA A CA 1
ATOM 735 C C . ALA A 1 105 ? 11.224 -8.138 0.887 1.00 87.69 105 ALA A C 1
ATOM 737 O O . ALA A 1 105 ? 12.324 -7.985 1.436 1.00 87.69 105 ALA A O 1
ATOM 738 N N . ASP A 1 106 ? 10.121 -8.483 1.546 1.00 93.81 106 ASP A N 1
ATOM 739 C CA . ASP A 1 106 ? 10.026 -8.660 2.990 1.00 93.81 106 ASP A CA 1
ATOM 740 C C . ASP A 1 106 ? 9.179 -9.903 3.364 1.00 93.81 106 ASP A C 1
ATOM 742 O O . ASP A 1 106 ? 9.241 -10.931 2.683 1.00 93.81 106 ASP A O 1
ATOM 746 N N . ALA A 1 107 ? 8.522 -9.884 4.528 1.00 95.12 107 ALA A N 1
ATOM 747 C CA . ALA A 1 107 ? 7.719 -10.996 5.039 1.00 95.12 107 ALA A CA 1
ATOM 748 C C . ALA A 1 107 ? 6.204 -10.810 4.851 1.00 95.12 107 ALA A C 1
ATOM 750 O O . ALA A 1 107 ? 5.454 -11.731 5.188 1.00 95.12 107 ALA A O 1
ATOM 751 N N . LEU A 1 108 ? 5.771 -9.640 4.387 1.00 95.69 108 LEU A N 1
ATOM 752 C CA . LEU A 1 108 ? 4.398 -9.353 4.025 1.00 95.69 108 LEU A CA 1
ATOM 753 C C . LEU A 1 108 ? 4.056 -10.076 2.719 1.00 95.69 108 LEU A C 1
ATOM 755 O O . LEU A 1 108 ? 4.924 -10.480 1.938 1.00 95.69 108 LEU A O 1
ATOM 759 N N . ASP A 1 109 ? 2.770 -10.371 2.558 1.00 91.06 109 ASP A N 1
ATOM 760 C CA . ASP A 1 109 ? 2.266 -11.039 1.373 1.00 91.06 109 ASP A CA 1
ATOM 761 C C . ASP A 1 109 ? 1.048 -10.340 0.778 1.00 91.06 109 ASP A C 1
ATOM 763 O O . ASP A 1 109 ? 0.297 -9.606 1.426 1.00 91.06 109 ASP A O 1
ATOM 767 N N . CYS A 1 110 ? 0.817 -10.624 -0.498 1.00 92.31 110 CYS A N 1
ATOM 768 C CA . CYS A 1 110 ? -0.387 -10.226 -1.198 1.00 92.31 110 CYS A CA 1
ATOM 769 C C . CYS A 1 110 ? -1.158 -11.466 -1.651 1.00 92.31 110 CYS A C 1
ATOM 771 O O . CYS A 1 110 ? -1.066 -11.906 -2.799 1.00 92.31 110 CYS A O 1
ATOM 773 N N . ALA A 1 111 ? -1.888 -12.078 -0.713 1.00 85.19 111 ALA A N 1
ATOM 774 C CA . ALA A 1 111 ? -2.606 -13.328 -0.955 1.00 85.19 111 ALA A CA 1
ATOM 775 C C . ALA A 1 111 ? -3.783 -13.170 -1.934 1.00 85.19 111 ALA A C 1
ATOM 777 O O . ALA A 1 111 ? -4.067 -14.088 -2.706 1.00 85.19 111 ALA A O 1
ATOM 778 N N . SER A 1 112 ? -4.480 -12.030 -1.894 1.00 87.88 112 SER A N 1
ATOM 779 C CA . SER A 1 112 ? -5.608 -11.724 -2.778 1.00 87.88 112 SER A CA 1
ATOM 780 C C . SER A 1 112 ? -5.687 -10.230 -3.056 1.00 87.88 112 SER A C 1
ATOM 782 O O . SER A 1 112 ? -5.705 -9.426 -2.125 1.00 87.88 112 SER A O 1
ATOM 784 N N . TYR A 1 113 ? -5.804 -9.870 -4.332 1.00 91.88 113 TYR A N 1
ATOM 785 C CA . TYR A 1 113 ? -5.991 -8.492 -4.769 1.00 91.88 113 TYR A CA 1
ATOM 786 C C . TYR A 1 113 ? -6.756 -8.471 -6.101 1.00 91.88 113 TYR A C 1
ATOM 788 O O . TYR A 1 113 ? -6.241 -8.906 -7.130 1.00 91.88 113 TYR A O 1
ATOM 796 N N . ASP A 1 114 ? -8.002 -7.992 -6.072 1.00 88.69 114 ASP A N 1
ATOM 797 C CA . ASP A 1 114 ? -8.962 -8.177 -7.174 1.00 88.69 114 ASP A CA 1
ATOM 798 C C . ASP A 1 114 ? -8.971 -7.020 -8.191 1.00 88.69 114 ASP A C 1
ATOM 800 O O . ASP A 1 114 ? -9.589 -7.128 -9.252 1.00 88.69 114 ASP A O 1
ATOM 804 N N . ALA A 1 115 ? -8.279 -5.913 -7.901 1.00 88.12 115 ALA A N 1
ATOM 805 C CA . ALA A 1 115 ? -8.217 -4.758 -8.797 1.00 88.12 115 ALA A CA 1
ATOM 806 C C . ALA A 1 115 ? -7.216 -4.922 -9.961 1.00 88.12 115 ALA A C 1
ATOM 808 O O . ALA A 1 115 ? -7.207 -4.097 -10.880 1.00 88.12 115 ALA A O 1
ATOM 809 N N . CYS A 1 116 ? -6.419 -6.000 -9.977 1.00 84.25 116 CYS A N 1
ATOM 810 C CA . CYS A 1 116 ? -5.540 -6.352 -11.096 1.00 84.25 116 CYS A CA 1
ATOM 811 C C . CYS A 1 116 ? -6.130 -7.518 -11.913 1.00 84.25 116 CYS A C 1
ATOM 813 O O . CYS A 1 116 ? -6.452 -8.550 -11.324 1.00 84.25 116 CYS A O 1
ATOM 815 N N . PRO A 1 117 ? -6.252 -7.394 -13.248 1.00 63.72 117 PRO A N 1
ATOM 816 C CA . PRO A 1 117 ? -6.693 -8.481 -14.127 1.00 63.72 117 PRO A CA 1
ATOM 817 C C . PRO A 1 117 ? -5.641 -9.579 -14.354 1.00 63.72 117 PRO A C 1
ATOM 819 O O . PRO A 1 117 ? -4.425 -9.298 -14.227 1.00 63.72 117 PRO A O 1
#

Sequence (117 aa):
MNILVVNGQAQPAAFDNGIVTLEPAIGGFLRGDFNADGGRNIADCVSLLAGLFTGGPILCQDAGDANDDGSLNVADPVYELTWLFSGGPGMPPPDGPGCGSDPTADALDCASYDACP

Foldseek 3Di:
DDWDADPNDTDPDDDDDDDDDDDDPQDAAAAQQQVLPLDRDLVSLVQLVCVAPVVHDGQFQRNQQFVLPQDRDNVRSVQSCCVVPVVHDQTDPVNDSAGDHDPRDHDTGRNDHDNGD